Protein AF-A0A377ZRN8-F1 (afdb_monomer_lite)

Radius of gyration: 25.25 Å; chains: 1; bounding box: 41×47×65 Å

InterPro domains:
  IPR009003 Peptidase S1, PA clan [SSF50494] (31-81)

Secondary structure (DSSP, 8-state):
-HHHHHHHHHHHHTGGGG---------HHHHHHHTTT-------S-TTSTTGGGEEEEE-TT--EEEEEEEETTEEE--TTT-

Sequence (83 aa):
MRRDVLLLLCSFYLLPLGAHADDSGLSAKDIKTLFFGHDDRKAVNRPEESPWDAIGQLETASGNLCTATLISPHLALTAATVC

Foldseek 3Di:
DVVVVVVVVVVVVPPCPPPDDPPPDQDPVNVCVVVVNDDPDDDDPCCCDPPNVQKDWDADPVGQIFIWGNPDPPDIDGDPPRD

pLDDT: mean 82.71, std 13.39, range [56.56, 98.0]

Structure (mmCIF, N/CA/C/O backbone):
data_AF-A0A377ZRN8-F1
#
_entry.id   AF-A0A377ZRN8-F1
#
loop_
_atom_site.group_PDB
_atom_site.id
_atom_site.type_symbol
_atom_site.label_atom_id
_atom_site.label_alt_id
_atom_site.label_comp_id
_atom_site.label_asym_id
_atom_site.label_entity_id
_atom_site.label_seq_id
_atom_site.pdbx_PDB_ins_code
_atom_site.Cartn_x
_atom_site.Cartn_y
_atom_site.Cartn_z
_atom_site.occupancy
_atom_site.B_iso_or_equiv
_atom_site.auth_seq_id
_atom_site.auth_comp_id
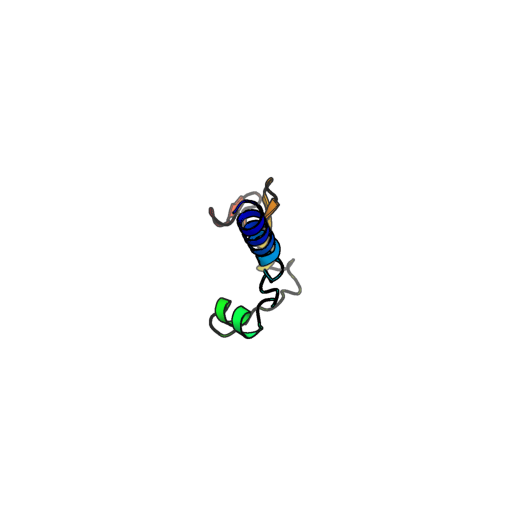_atom_site.auth_asym_id
_atom_site.auth_atom_id
_atom_site.pdbx_PDB_model_num
ATOM 1 N N . MET A 1 1 ? 23.648 37.809 48.522 1.00 61.06 1 MET A N 1
ATOM 2 C CA . MET A 1 1 ? 22.707 36.678 48.706 1.00 61.06 1 MET A CA 1
ATOM 3 C C . MET A 1 1 ? 21.511 36.761 47.751 1.00 61.06 1 MET A C 1
ATOM 5 O O . MET A 1 1 ? 21.483 35.992 46.807 1.00 61.06 1 MET A O 1
ATOM 9 N N . ARG A 1 2 ? 20.547 37.690 47.901 1.00 75.31 2 ARG A N 1
ATOM 10 C CA . ARG A 1 2 ? 19.352 37.758 47.014 1.00 75.31 2 ARG A CA 1
ATOM 11 C C . ARG A 1 2 ? 19.662 38.140 45.556 1.00 75.31 2 ARG A C 1
ATOM 13 O O . ARG A 1 2 ? 19.012 37.644 44.645 1.00 75.31 2 ARG A O 1
ATOM 20 N N . ARG A 1 3 ? 20.655 39.009 45.340 1.00 74.56 3 ARG A N 1
ATOM 21 C CA . ARG A 1 3 ? 21.074 39.471 44.004 1.00 74.56 3 ARG A CA 1
ATOM 22 C C . ARG A 1 3 ? 21.810 38.384 43.220 1.00 74.56 3 ARG A C 1
ATOM 24 O O . ARG A 1 3 ? 21.552 38.213 42.039 1.00 74.56 3 ARG A O 1
ATOM 31 N N . ASP A 1 4 ? 22.660 37.623 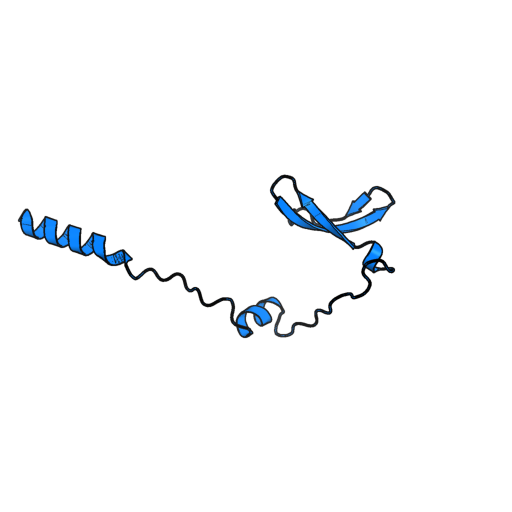43.902 1.00 75.31 4 ASP A N 1
ATOM 32 C CA . ASP A 1 4 ? 23.460 36.553 43.293 1.00 75.31 4 ASP A CA 1
ATOM 33 C C . ASP A 1 4 ? 22.567 35.382 42.859 1.00 75.31 4 ASP A C 1
ATOM 35 O O . ASP A 1 4 ? 22.733 34.845 41.769 1.00 75.31 4 ASP A O 1
ATOM 39 N N . VAL A 1 5 ? 21.540 35.070 43.660 1.00 78.62 5 VAL A N 1
ATOM 40 C CA . VAL A 1 5 ? 20.494 34.096 43.307 1.00 78.62 5 VAL A CA 1
ATOM 41 C C . VAL A 1 5 ? 19.687 34.558 42.088 1.00 78.62 5 VAL A C 1
ATOM 43 O O . VAL A 1 5 ? 19.395 33.751 41.211 1.00 78.62 5 VAL A O 1
ATOM 46 N N . LEU A 1 6 ? 19.363 35.853 41.990 1.00 78.56 6 LEU A N 1
ATOM 47 C CA . LEU A 1 6 ? 18.634 36.398 40.839 1.00 78.56 6 LEU A CA 1
ATOM 48 C C . LEU A 1 6 ? 19.458 36.320 39.544 1.00 78.56 6 LEU A C 1
ATOM 50 O O . LEU A 1 6 ? 18.923 35.984 38.493 1.00 78.56 6 LEU A O 1
ATOM 54 N N . LEU A 1 7 ? 20.760 36.609 39.631 1.00 78.00 7 LEU A N 1
ATOM 55 C CA . LEU A 1 7 ? 21.677 36.540 38.493 1.00 78.00 7 LEU A CA 1
ATOM 56 C C . LEU A 1 7 ? 21.864 35.097 38.010 1.00 78.00 7 LEU A C 1
ATOM 58 O O . LEU A 1 7 ? 21.808 34.857 36.806 1.00 78.00 7 LEU A O 1
ATOM 62 N N . LEU A 1 8 ? 21.990 34.142 38.938 1.00 78.62 8 LEU A N 1
ATOM 63 C CA . LEU A 1 8 ? 22.033 32.709 38.631 1.00 78.62 8 LEU A CA 1
ATOM 64 C C . LEU A 1 8 ? 20.754 32.243 37.927 1.00 78.62 8 LEU A C 1
ATOM 66 O O . LEU A 1 8 ? 20.824 31.602 36.881 1.00 78.62 8 LEU A O 1
ATOM 70 N N . LEU A 1 9 ? 19.582 32.617 38.440 1.00 77.56 9 LEU A N 1
ATOM 71 C CA . LEU A 1 9 ? 18.311 32.253 37.812 1.00 77.56 9 LEU A CA 1
ATOM 72 C C . LEU A 1 9 ? 18.193 32.846 36.401 1.00 77.56 9 LEU A C 1
ATOM 74 O O . LEU A 1 9 ? 17.902 32.107 35.466 1.00 77.56 9 LEU A O 1
ATOM 78 N N . CYS A 1 10 ? 18.502 34.133 36.208 1.00 71.75 10 CYS A N 1
ATOM 79 C CA . CYS A 1 10 ? 18.481 34.752 34.878 1.00 71.75 10 CYS A CA 1
ATOM 80 C C . CYS A 1 10 ? 19.450 34.081 33.893 1.00 71.75 10 CYS A C 1
ATOM 82 O O . CYS A 1 10 ? 19.095 33.902 32.730 1.00 71.75 10 CYS A O 1
ATOM 84 N N . SER A 1 11 ? 20.639 33.662 34.341 1.00 71.69 11 SER A N 1
ATOM 85 C CA . SER A 1 11 ? 21.569 32.913 33.486 1.00 71.69 11 SER A CA 1
ATOM 86 C C . SER A 1 11 ? 21.035 31.536 33.078 1.00 71.69 11 SER A C 1
ATOM 88 O O . SER A 1 11 ? 21.218 31.138 31.931 1.00 71.69 11 SER A O 1
ATOM 90 N N . PHE A 1 12 ? 20.307 30.846 33.964 1.00 70.94 12 PHE A N 1
ATOM 91 C CA . PHE A 1 12 ? 19.670 29.557 33.665 1.00 70.94 12 PHE A CA 1
ATOM 92 C C . PHE A 1 12 ? 18.475 29.681 32.710 1.00 70.94 12 PHE A C 1
ATOM 94 O O . PHE A 1 12 ? 18.255 28.790 31.895 1.00 70.94 12 PHE A O 1
ATOM 101 N N . TYR A 1 13 ? 17.742 30.796 32.746 1.00 67.44 13 TYR A N 1
ATOM 102 C CA . TYR A 1 13 ? 16.632 31.054 31.818 1.00 67.44 13 TYR A CA 1
ATOM 103 C C . TYR A 1 13 ? 17.077 31.448 30.399 1.00 67.44 13 TYR A C 1
ATOM 105 O O . TYR A 1 13 ? 16.298 31.297 29.463 1.00 67.44 13 TYR A O 1
ATOM 113 N N . LEU A 1 14 ? 18.315 31.922 30.219 1.00 63.81 14 LEU A N 1
ATOM 114 C CA . LEU A 1 14 ? 18.879 32.283 28.907 1.00 63.81 14 LEU A CA 1
ATOM 115 C C . LEU A 1 14 ? 19.593 31.114 28.203 1.00 63.81 14 LEU A C 1
ATOM 117 O O . LEU A 1 14 ? 19.965 31.231 27.037 1.00 63.81 14 LEU A O 1
ATOM 121 N N . LEU A 1 15 ? 19.753 29.975 28.883 1.00 63.47 15 LEU A N 1
ATOM 122 C CA . LEU A 1 15 ? 20.412 28.778 28.359 1.00 63.47 15 LEU A CA 1
ATOM 123 C C . LEU A 1 15 ? 19.691 28.038 27.205 1.00 63.47 15 LEU A C 1
ATOM 125 O O . LEU A 1 15 ? 20.405 27.387 26.443 1.00 63.47 15 LEU A O 1
A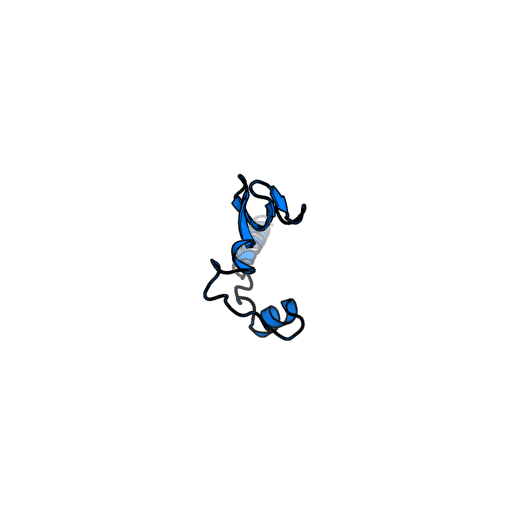TOM 129 N N . PRO A 1 16 ? 18.359 28.111 26.972 1.00 65.94 16 PRO A N 1
ATOM 130 C CA . PRO A 1 16 ? 17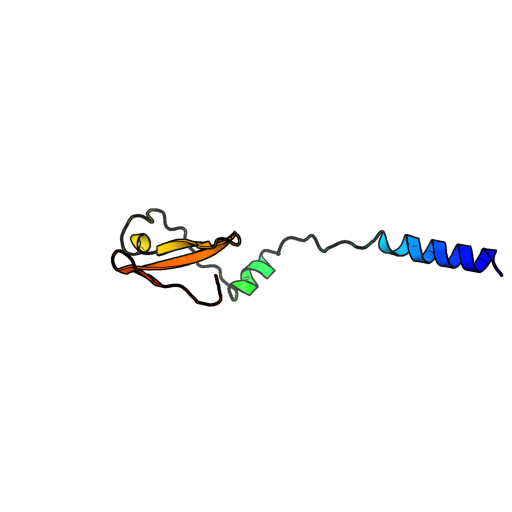.747 27.333 25.894 1.00 65.94 16 PRO A CA 1
ATOM 131 C C . PRO A 1 16 ? 17.841 27.999 24.509 1.00 65.94 16 PRO A C 1
ATOM 133 O O . PRO A 1 16 ? 17.292 27.465 23.551 1.00 65.94 16 PRO A O 1
ATOM 136 N N . LEU A 1 17 ? 18.551 29.128 24.354 1.00 60.28 17 LEU A N 1
ATOM 137 C CA . LEU A 1 17 ? 18.647 29.837 23.065 1.00 60.28 17 LEU A CA 1
ATOM 138 C C . LEU A 1 17 ? 19.379 29.051 21.957 1.00 60.28 17 LEU A C 1
ATOM 140 O O . LEU A 1 17 ? 19.329 29.452 20.800 1.00 60.28 17 LEU A O 1
ATOM 144 N N . GLY A 1 18 ? 20.049 27.948 22.305 1.00 60.28 18 GLY A N 1
ATOM 145 C CA . GLY A 1 18 ? 20.773 27.073 21.377 1.00 60.28 18 GLY A CA 1
ATOM 146 C C . GLY A 1 18 ? 20.107 25.720 21.118 1.00 60.28 18 GLY A C 1
ATOM 147 O O . GLY A 1 18 ? 20.786 24.808 20.650 1.00 60.28 18 GLY A O 1
ATOM 148 N N . ALA A 1 19 ? 18.821 25.545 21.446 1.00 62.31 19 ALA A N 1
ATOM 149 C CA . ALA A 1 19 ? 18.083 24.341 21.068 1.00 62.31 19 ALA A CA 1
ATOM 150 C C . ALA A 1 19 ? 17.804 24.354 19.554 1.00 62.31 19 ALA A C 1
ATOM 152 O O . ALA A 1 19 ? 16.724 24.725 19.100 1.00 62.31 19 ALA A O 1
ATOM 153 N N . HIS A 1 20 ? 18.805 23.973 18.767 1.00 59.41 20 HIS A N 1
ATOM 154 C CA . HIS A 1 20 ? 18.617 23.636 17.366 1.00 59.41 20 HIS A CA 1
ATOM 155 C C . HIS A 1 20 ? 17.974 22.248 17.300 1.00 59.41 20 HIS A C 1
ATOM 157 O O . HIS A 1 20 ? 18.568 21.265 17.740 1.00 59.41 20 HIS A O 1
ATOM 163 N N . ALA A 1 21 ? 16.752 22.161 16.770 1.00 60.53 21 ALA A N 1
ATOM 164 C CA . ALA A 1 21 ? 16.311 20.910 16.170 1.00 60.53 21 ALA A CA 1
ATOM 165 C C . ALA A 1 21 ? 17.260 20.632 14.998 1.00 60.53 21 ALA A C 1
ATOM 167 O O . ALA A 1 21 ? 17.588 21.558 14.251 1.00 60.53 21 ALA A O 1
ATOM 168 N N . ASP A 1 22 ? 17.750 19.401 14.883 1.00 58.91 22 ASP A N 1
ATOM 169 C CA . ASP A 1 22 ? 18.563 18.981 13.746 1.00 58.91 22 ASP A CA 1
ATOM 170 C C . ASP A 1 22 ? 17.662 18.995 12.500 1.00 58.91 22 ASP A C 1
ATOM 172 O O . ASP A 1 22 ? 16.982 18.025 12.184 1.00 58.91 22 ASP A O 1
ATOM 176 N N . ASP A 1 23 ? 17.572 20.162 11.858 1.00 56.56 23 ASP A N 1
ATOM 177 C CA . ASP A 1 23 ? 16.811 20.431 10.630 1.00 56.56 23 ASP A CA 1
ATOM 178 C C . ASP A 1 23 ? 17.581 19.952 9.387 1.00 56.56 23 ASP A C 1
ATOM 180 O O . ASP A 1 23 ? 17.325 20.359 8.252 1.00 56.56 23 ASP A O 1
ATOM 184 N N . SER A 1 24 ? 18.576 19.081 9.582 1.00 61.09 24 SER A N 1
ATOM 185 C CA . SER A 1 24 ? 19.163 18.346 8.478 1.00 61.09 24 SER A CA 1
ATOM 186 C C . SER A 1 24 ? 18.137 17.311 8.021 1.00 61.09 24 SER A C 1
ATOM 188 O O . SER A 1 24 ? 18.059 16.190 8.520 1.00 61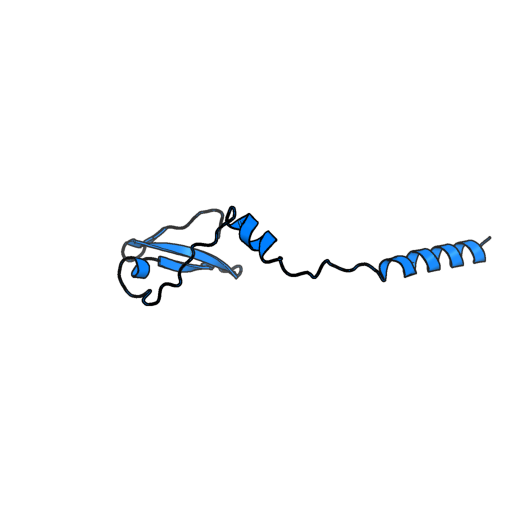.09 24 SER A O 1
ATOM 190 N N . GLY A 1 25 ? 17.282 17.719 7.077 1.00 65.00 25 GLY A N 1
ATOM 191 C CA . GLY A 1 25 ? 16.405 16.800 6.360 1.00 65.00 25 GLY A CA 1
ATOM 192 C C . GLY A 1 25 ? 17.182 15.537 5.985 1.00 65.00 25 GLY A C 1
ATOM 193 O O . GLY A 1 25 ? 18.351 15.633 5.604 1.00 65.00 25 GLY A O 1
ATOM 194 N N . LEU A 1 26 ? 16.545 14.372 6.161 1.00 66.62 26 LEU A N 1
ATOM 195 C CA . LEU A 1 26 ? 17.183 13.055 6.059 1.00 66.62 26 LEU A CA 1
ATOM 196 C C . LEU A 1 26 ? 18.203 13.031 4.917 1.00 66.62 26 LEU A C 1
ATOM 198 O O . LEU A 1 26 ? 17.845 13.228 3.751 1.00 66.62 26 LEU A O 1
ATOM 202 N N . SER A 1 27 ? 19.475 12.794 5.246 1.00 73.38 27 SER A N 1
ATOM 203 C CA . SER A 1 27 ? 20.517 12.690 4.231 1.00 73.38 27 SER A CA 1
ATOM 204 C C . SER A 1 27 ? 20.127 11.603 3.231 1.00 73.38 27 SER A C 1
ATOM 206 O O . SER A 1 27 ? 19.480 10.617 3.586 1.00 73.38 27 SER A O 1
ATOM 208 N N . ALA A 1 28 ? 20.582 11.700 1.980 1.00 69.00 28 ALA A N 1
ATOM 209 C CA . ALA A 1 28 ? 20.390 10.626 1.001 1.00 69.00 28 ALA A CA 1
ATOM 210 C C . ALA A 1 28 ? 20.866 9.254 1.533 1.00 69.00 28 ALA A C 1
ATOM 212 O O . ALA A 1 28 ? 20.358 8.210 1.124 1.00 69.00 28 ALA A O 1
ATOM 213 N N . LYS A 1 29 ? 21.825 9.250 2.470 1.00 68.81 29 LYS A N 1
ATOM 214 C CA . LYS A 1 29 ? 22.284 8.063 3.201 1.00 68.81 29 LYS A CA 1
ATOM 215 C C . LYS A 1 29 ? 21.249 7.537 4.209 1.00 68.81 29 LYS A C 1
ATOM 217 O O . LYS A 1 29 ? 21.054 6.324 4.296 1.00 68.81 29 LYS A O 1
ATOM 222 N N . ASP A 1 30 ? 20.576 8.424 4.932 1.00 69.62 30 ASP A N 1
ATOM 223 C CA . ASP A 1 30 ? 19.550 8.072 5.921 1.00 69.62 30 ASP A CA 1
ATOM 224 C C . ASP A 1 30 ? 18.293 7.549 5.220 1.00 69.62 30 ASP A C 1
ATOM 226 O O . ASP A 1 30 ? 17.748 6.518 5.606 1.00 69.62 30 ASP A O 1
ATOM 230 N N . ILE A 1 31 ? 17.922 8.168 4.093 1.00 68.19 31 ILE A N 1
ATOM 231 C CA . ILE A 1 31 ? 16.848 7.693 3.212 1.00 68.19 31 ILE A CA 1
ATOM 232 C C . ILE A 1 31 ? 17.156 6.278 2.705 1.00 68.19 31 ILE A C 1
ATOM 234 O O . ILE A 1 31 ? 16.322 5.386 2.813 1.00 68.19 31 ILE A O 1
ATOM 238 N N . LYS A 1 32 ? 18.373 6.025 2.206 1.00 71.88 32 LYS A N 1
ATOM 239 C CA . LYS A 1 32 ? 18.768 4.683 1.742 1.00 71.88 32 LYS A CA 1
ATOM 240 C C . LYS A 1 32 ? 18.803 3.642 2.856 1.00 71.88 32 LYS A C 1
ATOM 242 O O . LYS A 1 32 ? 18.571 2.474 2.569 1.00 71.88 32 LYS A O 1
ATOM 247 N N . THR A 1 33 ? 19.064 4.030 4.104 1.00 73.69 33 THR A N 1
ATOM 248 C CA . THR A 1 33 ? 19.029 3.097 5.244 1.00 73.69 33 THR A CA 1
ATOM 249 C C . THR A 1 33 ? 17.619 2.535 5.451 1.00 73.69 33 THR A C 1
ATOM 251 O O . THR A 1 33 ? 17.479 1.336 5.681 1.00 73.69 33 THR A O 1
ATOM 254 N N . LEU A 1 34 ? 16.576 3.354 5.262 1.00 78.94 34 LEU A N 1
ATOM 255 C CA . LEU A 1 34 ? 15.175 2.906 5.299 1.00 78.94 34 LEU A CA 1
ATOM 256 C C . LEU A 1 34 ? 14.834 1.917 4.173 1.00 78.94 34 LEU A C 1
ATOM 258 O O . LEU A 1 34 ? 13.940 1.091 4.324 1.00 78.94 34 LEU A O 1
ATOM 262 N N . PHE A 1 35 ? 15.572 1.981 3.065 1.00 83.38 35 PHE A N 1
ATOM 263 C CA . PHE A 1 35 ? 15.435 1.089 1.914 1.00 83.38 35 PHE A CA 1
ATOM 264 C C . PHE A 1 35 ? 16.528 0.006 1.865 1.00 83.38 35 PHE A C 1
ATOM 266 O O . PHE A 1 35 ? 16.825 -0.533 0.804 1.00 83.38 35 PHE A O 1
ATOM 273 N N . PHE A 1 36 ? 17.165 -0.319 2.998 1.00 86.12 36 PHE A N 1
ATOM 274 C CA . PHE A 1 36 ? 18.185 -1.378 3.093 1.00 86.12 36 PHE A CA 1
ATOM 275 C C . PHE A 1 36 ? 19.381 -1.212 2.129 1.00 86.12 36 PHE A C 1
ATOM 277 O O . PHE A 1 36 ? 20.012 -2.185 1.722 1.00 86.12 36 PHE A O 1
ATOM 284 N N . GLY A 1 37 ? 19.722 0.031 1.776 1.00 84.75 37 GLY A N 1
ATOM 285 C CA . GLY A 1 37 ? 20.871 0.387 0.939 1.00 84.75 37 GLY A CA 1
ATOM 286 C C . GLY A 1 37 ? 20.545 0.707 -0.524 1.00 84.75 37 GLY A C 1
ATOM 287 O O . GLY A 1 37 ? 21.373 1.343 -1.182 1.00 84.75 37 GLY A O 1
ATOM 288 N N . HIS A 1 38 ? 19.352 0.360 -1.023 1.00 84.81 38 HIS A N 1
ATOM 289 C CA . HIS A 1 38 ? 18.957 0.556 -2.426 1.00 84.81 38 HIS A CA 1
ATOM 290 C C . HIS A 1 38 ? 17.480 0.959 -2.555 1.00 84.81 38 HIS A C 1
ATOM 292 O O . HIS A 1 38 ? 16.612 0.327 -1.971 1.00 84.81 38 HIS A O 1
ATOM 298 N N . ASP A 1 39 ? 17.187 2.007 -3.331 1.00 87.00 39 ASP A N 1
ATOM 299 C CA . ASP A 1 39 ? 15.814 2.438 -3.631 1.00 87.00 39 ASP A CA 1
ATOM 300 C C . ASP A 1 39 ? 15.466 2.073 -5.079 1.00 87.00 39 ASP A C 1
ATOM 302 O O . ASP A 1 39 ? 15.869 2.763 -6.015 1.00 87.00 39 ASP A O 1
ATOM 306 N N . ASP A 1 40 ? 14.737 0.970 -5.247 1.00 88.50 40 ASP A N 1
ATOM 307 C CA . ASP A 1 40 ? 14.326 0.439 -6.553 1.00 88.50 40 ASP A CA 1
ATOM 308 C C . ASP A 1 40 ? 12.906 0.866 -6.956 1.00 88.50 40 ASP A C 1
ATOM 310 O O . ASP A 1 40 ? 12.326 0.324 -7.906 1.00 88.50 40 ASP A O 1
ATOM 314 N N . ARG A 1 41 ? 12.302 1.821 -6.236 1.00 90.62 41 ARG A N 1
ATOM 315 C CA . ARG A 1 41 ? 10.941 2.277 -6.530 1.00 90.62 41 ARG A CA 1
ATOM 316 C C . ARG A 1 41 ? 10.875 2.892 -7.924 1.00 90.62 41 ARG A C 1
ATOM 318 O O . ARG A 1 41 ? 11.712 3.697 -8.327 1.00 90.62 41 ARG A O 1
ATOM 325 N N . LYS A 1 42 ? 9.817 2.544 -8.653 1.00 93.06 42 LYS A N 1
ATOM 326 C CA . LYS A 1 42 ? 9.502 3.102 -9.969 1.00 93.06 42 LYS A CA 1
ATOM 327 C C . LYS A 1 42 ? 8.105 3.687 -9.931 1.00 93.06 42 LYS A C 1
ATOM 329 O O . LYS A 1 42 ? 7.176 3.033 -9.464 1.00 93.06 42 LYS A O 1
ATOM 334 N N . ALA A 1 43 ? 7.967 4.911 -10.431 1.00 94.88 43 ALA A N 1
ATOM 335 C CA . ALA A 1 43 ? 6.658 5.511 -10.617 1.00 94.88 43 ALA A CA 1
ATOM 336 C C . ALA A 1 43 ? 5.859 4.701 -11.650 1.00 94.88 43 ALA A C 1
ATOM 338 O O . ALA A 1 43 ? 6.384 4.317 -12.698 1.00 94.88 43 ALA A O 1
ATOM 339 N N . VAL A 1 44 ? 4.590 4.447 -11.341 1.00 95.88 44 VAL A N 1
ATOM 340 C CA . VAL A 1 44 ? 3.653 3.802 -12.260 1.00 95.88 44 VAL A CA 1
ATOM 341 C C . VAL A 1 44 ? 3.021 4.893 -13.118 1.00 95.88 44 VAL A C 1
ATOM 343 O O . VAL A 1 44 ? 2.272 5.723 -12.616 1.00 95.88 44 VAL A O 1
ATOM 346 N N . ASN A 1 45 ? 3.332 4.901 -14.415 1.00 96.94 45 ASN A N 1
ATOM 347 C CA . ASN A 1 45 ? 2.846 5.938 -15.335 1.00 96.94 45 ASN A CA 1
ATOM 348 C C . ASN A 1 45 ? 1.364 5.782 -15.706 1.00 96.94 45 ASN A C 1
ATOM 350 O O . ASN A 1 45 ? 0.749 6.750 -16.140 1.00 96.94 45 ASN A O 1
ATOM 354 N N . ARG A 1 46 ? 0.823 4.564 -15.589 1.00 97.00 46 ARG A N 1
ATOM 355 C CA . ARG A 1 46 ? -0.544 4.200 -15.988 1.00 97.00 46 ARG A CA 1
ATOM 356 C C . ARG A 1 46 ? -1.235 3.424 -14.863 1.00 97.00 46 ARG A C 1
ATOM 358 O O . ARG A 1 46 ? -1.339 2.200 -14.943 1.00 97.00 46 ARG A O 1
ATOM 365 N N . PRO A 1 47 ? -1.589 4.095 -13.751 1.00 96.31 47 PRO A N 1
ATOM 366 C CA . PRO A 1 47 ? -2.200 3.443 -12.595 1.00 96.31 47 PRO A CA 1
ATOM 367 C C . PRO A 1 47 ? -3.621 2.933 -12.873 1.00 96.31 47 PRO A C 1
ATOM 369 O O . PRO A 1 47 ? -4.131 2.129 -12.109 1.00 96.31 47 PRO A O 1
ATOM 372 N N . GLU A 1 48 ? -4.258 3.377 -13.957 1.00 96.38 48 GLU A N 1
ATOM 373 C CA . GLU A 1 48 ? -5.572 2.919 -14.410 1.00 96.38 48 GLU A CA 1
ATOM 374 C C . GLU A 1 48 ? -5.551 1.554 -15.113 1.00 96.38 48 GLU A C 1
ATOM 376 O O . GLU A 1 48 ? -6.610 1.020 -15.436 1.00 96.38 48 GLU A O 1
ATOM 381 N N . GLU A 1 49 ? -4.367 1.003 -15.398 1.00 98.00 49 GLU A N 1
ATOM 382 C CA . GLU A 1 49 ? -4.219 -0.299 -16.045 1.00 98.00 49 GLU A CA 1
ATOM 383 C C . GLU A 1 49 ? -3.942 -1.411 -15.037 1.00 98.00 49 GLU A C 1
ATOM 385 O O . GLU A 1 49 ? -3.214 -1.235 -14.059 1.00 98.00 49 GLU A O 1
ATOM 390 N N . SER A 1 50 ? -4.458 -2.604 -15.330 1.00 96.06 50 SER A N 1
ATOM 391 C CA . SER A 1 50 ? -4.164 -3.800 -14.547 1.00 96.06 50 SER A CA 1
ATOM 392 C C . SER A 1 50 ? -2.654 -4.090 -14.493 1.00 96.06 50 SER A C 1
ATOM 394 O O . SER A 1 50 ? -1.982 -4.011 -15.527 1.00 96.06 50 SER A O 1
ATOM 396 N N . PRO A 1 51 ? -2.089 -4.446 -13.320 1.00 95.44 51 PRO A N 1
ATOM 397 C CA . PRO A 1 51 ? -2.765 -4.723 -12.042 1.00 95.44 51 PRO A CA 1
ATOM 398 C C . PRO A 1 51 ? -2.903 -3.508 -11.104 1.00 95.44 51 PRO A C 1
ATOM 400 O O . PRO A 1 51 ? -3.309 -3.664 -9.953 1.00 95.44 51 PRO A O 1
ATOM 403 N N . TRP A 1 52 ? -2.488 -2.320 -11.543 1.00 97.56 52 TRP A N 1
ATOM 404 C CA . TRP A 1 52 ? -2.423 -1.118 -10.708 1.00 97.56 52 TRP A CA 1
ATOM 405 C C . TRP A 1 52 ? -3.797 -0.511 -10.442 1.00 97.56 52 TRP A C 1
ATOM 407 O O . TRP A 1 52 ? -3.989 0.099 -9.395 1.00 97.56 52 TRP A O 1
ATOM 417 N N . ASP A 1 53 ? -4.748 -0.760 -11.340 1.00 96.94 53 ASP A N 1
ATOM 418 C CA . ASP A 1 53 ? -6.148 -0.340 -11.248 1.00 96.94 53 ASP A CA 1
ATOM 419 C C . ASP A 1 53 ? -6.868 -0.824 -9.978 1.00 96.94 53 ASP A C 1
ATOM 421 O O . ASP A 1 53 ? -7.847 -0.217 -9.543 1.00 96.94 53 ASP A O 1
ATOM 425 N N . ALA A 1 54 ? -6.363 -1.885 -9.346 1.00 97.44 54 ALA A N 1
ATOM 426 C CA . ALA A 1 54 ? -6.861 -2.396 -8.076 1.00 97.44 54 ALA A CA 1
ATOM 427 C C . ALA A 1 54 ? -6.227 -1.732 -6.838 1.00 97.44 54 ALA A C 1
ATOM 429 O O . ALA A 1 54 ? -6.662 -2.014 -5.723 1.00 97.44 54 ALA A O 1
ATOM 430 N N . ILE A 1 55 ? -5.193 -0.896 -6.973 1.00 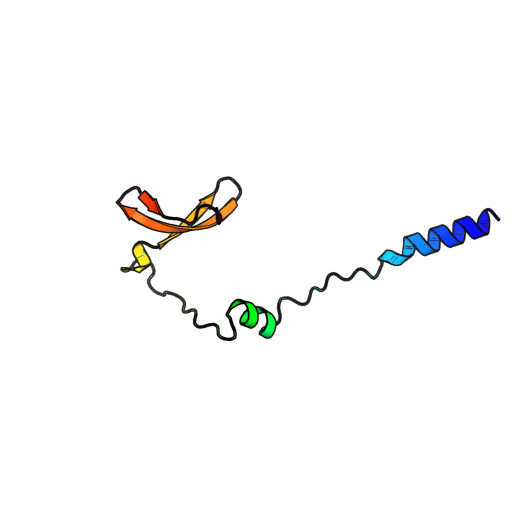97.19 55 ILE A N 1
ATOM 431 C CA . ILE A 1 55 ? -4.436 -0.326 -5.847 1.00 97.19 55 ILE A CA 1
ATOM 432 C C . ILE A 1 55 ? -4.755 1.163 -5.717 1.00 97.19 55 ILE A C 1
ATOM 434 O O . ILE A 1 55 ? -4.572 1.934 -6.654 1.00 97.19 55 ILE A O 1
ATOM 438 N N . GLY A 1 56 ? -5.187 1.590 -4.530 1.00 94.62 56 GLY A N 1
ATOM 439 C CA . GLY A 1 56 ? -5.583 2.975 -4.284 1.00 94.62 56 GLY A CA 1
ATOM 440 C C . GLY A 1 56 ? -5.181 3.503 -2.913 1.00 94.62 56 GLY A C 1
ATOM 441 O O . GLY A 1 56 ? -4.744 2.759 -2.031 1.00 94.62 56 GLY A O 1
ATOM 442 N N . GLN A 1 57 ? -5.346 4.814 -2.748 1.00 94.81 57 GLN A N 1
ATOM 443 C CA . GLN A 1 57 ? -5.180 5.502 -1.472 1.00 94.81 57 GLN A CA 1
ATOM 444 C C . GLN A 1 57 ? -6.473 5.413 -0.653 1.00 94.81 57 GLN A C 1
ATOM 446 O O . GLN A 1 57 ? -7.565 5.623 -1.179 1.00 94.81 57 GLN A O 1
ATOM 451 N N . LEU A 1 58 ? -6.337 5.134 0.640 1.00 93.00 58 LEU A N 1
ATOM 452 C CA . LEU A 1 58 ? -7.408 5.192 1.629 1.00 93.00 58 LEU A CA 1
ATOM 453 C C . LEU A 1 58 ? -7.107 6.338 2.592 1.00 93.00 58 LEU A C 1
ATOM 455 O O . LEU A 1 58 ? -6.005 6.409 3.131 1.00 93.00 58 LEU A O 1
ATOM 459 N N . GLU A 1 59 ? -8.084 7.213 2.810 1.00 94.00 59 GLU A N 1
ATOM 460 C CA . GLU A 1 59 ? -8.009 8.297 3.790 1.00 94.00 59 GLU A CA 1
ATOM 461 C C . GLU A 1 59 ? -9.010 8.044 4.920 1.00 94.00 59 GLU A C 1
ATOM 463 O O . GLU A 1 59 ? -10.193 7.796 4.671 1.00 94.00 59 GLU A O 1
ATOM 468 N N . THR A 1 60 ? -8.538 8.062 6.167 1.00 90.75 60 THR A N 1
ATOM 469 C CA . THR A 1 60 ? -9.409 7.918 7.341 1.00 90.75 60 THR A CA 1
ATOM 470 C C . THR A 1 60 ? -9.989 9.263 7.766 1.00 90.75 60 THR A C 1
ATOM 472 O O . THR A 1 60 ? -9.459 10.326 7.453 1.00 90.75 60 THR A O 1
ATOM 475 N N . ALA A 1 61 ? -11.048 9.236 8.577 1.00 93.00 61 ALA A N 1
ATOM 476 C CA . ALA A 1 61 ? -11.629 10.456 9.143 1.00 93.00 61 ALA A CA 1
ATOM 477 C C . ALA A 1 61 ? -10.653 11.247 10.041 1.00 93.00 61 ALA A C 1
ATOM 479 O O . ALA A 1 61 ? -10.853 12.440 10.254 1.00 93.00 61 ALA A O 1
ATOM 480 N N . SER A 1 62 ? -9.607 10.600 10.571 1.00 91.25 62 SER A N 1
ATOM 481 C CA . SER A 1 62 ? -8.541 11.260 11.334 1.00 91.25 62 SER A CA 1
ATOM 482 C C . SER A 1 62 ? -7.430 11.841 10.452 1.00 91.25 62 SER A C 1
ATOM 484 O O . SER A 1 62 ? -6.492 12.423 10.990 1.00 91.25 62 SER A O 1
ATOM 486 N N . GLY A 1 63 ? -7.520 11.690 9.125 1.00 90.88 63 GLY A N 1
ATOM 487 C CA . GLY A 1 63 ? -6.539 12.186 8.159 1.00 90.88 63 GLY A CA 1
ATOM 488 C C . GLY A 1 63 ? -5.355 11.248 7.906 1.00 90.88 63 GLY A C 1
ATOM 489 O O . GLY A 1 63 ? -4.347 11.688 7.357 1.00 90.88 63 GLY A O 1
ATOM 490 N N . ASN A 1 64 ? -5.438 9.970 8.299 1.00 90.31 64 ASN A N 1
ATOM 491 C CA . ASN A 1 64 ? -4.383 9.005 7.977 1.00 90.31 64 ASN A CA 1
ATOM 492 C C . ASN A 1 64 ? -4.496 8.599 6.507 1.00 90.31 64 ASN A C 1
ATOM 494 O O . ASN A 1 64 ? -5.580 8.222 6.058 1.00 90.31 64 ASN A O 1
ATOM 498 N N . LEU A 1 65 ? -3.373 8.634 5.786 1.00 94.12 65 LEU A N 1
ATOM 499 C CA . LEU A 1 65 ? -3.271 8.153 4.412 1.00 94.12 65 LEU A CA 1
ATOM 500 C C . LEU A 1 65 ? -2.599 6.783 4.376 1.00 94.12 65 LEU A C 1
ATOM 502 O O . LEU A 1 65 ? -1.462 6.621 4.817 1.00 94.12 65 LEU A O 1
ATOM 506 N N . CYS A 1 66 ? -3.296 5.818 3.791 1.00 94.25 66 CYS A N 1
ATOM 507 C CA . CYS A 1 66 ? -2.831 4.450 3.615 1.00 94.25 66 CYS A CA 1
ATOM 508 C C . CYS A 1 66 ? -2.986 3.988 2.168 1.00 94.25 66 CYS A C 1
ATOM 510 O O . CYS A 1 66 ? -3.637 4.635 1.349 1.00 94.25 66 CYS A O 1
ATOM 512 N N . THR A 1 67 ? -2.493 2.782 1.897 1.00 95.81 67 THR A N 1
ATOM 513 C CA . THR A 1 67 ? -2.791 2.034 0.673 1.00 95.81 67 THR A CA 1
ATOM 514 C C . THR A 1 67 ? -3.827 0.944 0.950 1.00 95.81 67 THR A C 1
ATOM 516 O O . THR A 1 67 ? -3.803 0.302 2.004 1.00 95.81 67 THR A O 1
ATOM 519 N N . ALA A 1 68 ? -4.715 0.694 -0.009 1.00 96.56 68 ALA A N 1
ATOM 520 C CA . ALA A 1 68 ? -5.633 -0.438 -0.002 1.00 96.56 68 ALA A CA 1
ATOM 521 C C . ALA A 1 68 ? -5.713 -1.094 -1.391 1.00 96.56 68 ALA A C 1
ATOM 523 O O . ALA A 1 68 ? -5.516 -0.432 -2.411 1.00 96.56 68 ALA A O 1
ATOM 524 N N . THR A 1 69 ? -6.017 -2.392 -1.427 1.00 97.44 69 THR A N 1
ATOM 525 C CA . THR A 1 69 ? -6.230 -3.157 -2.666 1.00 97.44 69 THR A CA 1
ATOM 526 C C . THR A 1 69 ? -7.694 -3.561 -2.789 1.00 97.44 69 THR A C 1
ATOM 528 O O . THR A 1 69 ? -8.224 -4.221 -1.897 1.00 97.44 69 THR A O 1
ATOM 531 N N . LEU A 1 70 ? -8.352 -3.208 -3.889 1.00 97.38 70 LEU A N 1
ATOM 532 C CA . LEU A 1 70 ? -9.708 -3.632 -4.217 1.00 97.38 70 LEU A CA 1
ATOM 533 C C . LEU A 1 70 ? -9.708 -5.121 -4.601 1.00 97.38 70 LEU A C 1
ATOM 535 O O . LEU A 1 70 ? -9.132 -5.509 -5.612 1.00 97.38 70 LEU A O 1
ATOM 539 N N . ILE A 1 71 ? -10.350 -5.962 -3.788 1.00 97.44 71 ILE A N 1
ATOM 540 C CA . ILE A 1 71 ? -10.411 -7.425 -3.985 1.00 97.44 71 ILE A CA 1
ATOM 541 C C . ILE A 1 71 ? -11.789 -7.915 -4.452 1.00 97.44 71 ILE A C 1
ATOM 543 O O . ILE A 1 71 ? -11.947 -9.070 -4.840 1.00 97.44 71 ILE A O 1
ATOM 547 N N . SER A 1 72 ? -12.803 -7.049 -4.408 1.00 97.12 72 SER A N 1
ATOM 548 C CA . SER A 1 72 ? -14.130 -7.256 -5.001 1.00 97.12 72 SER A CA 1
ATOM 549 C C . SER A 1 72 ? -14.784 -5.890 -5.263 1.00 97.12 72 SER A C 1
ATOM 551 O O . SER A 1 72 ? -14.283 -4.900 -4.729 1.00 97.12 72 SER A O 1
ATOM 553 N N . PRO A 1 73 ? -15.914 -5.797 -5.996 1.00 95.88 73 PRO A N 1
ATOM 554 C CA . PRO A 1 73 ? -16.531 -4.514 -6.360 1.00 95.88 73 PRO A CA 1
ATOM 555 C C . PRO A 1 73 ? -16.741 -3.520 -5.206 1.00 95.88 73 PRO A C 1
ATOM 557 O O . PRO A 1 73 ? -16.729 -2.312 -5.431 1.00 95.88 73 PRO A O 1
ATOM 560 N N . HIS A 1 74 ? -16.917 -4.011 -3.975 1.00 96.38 74 HIS A N 1
ATOM 561 C CA . HIS A 1 74 ? -17.160 -3.185 -2.787 1.00 96.38 74 HIS A CA 1
ATOM 562 C C . HIS A 1 74 ? -16.311 -3.598 -1.575 1.00 96.38 74 HIS A C 1
ATOM 564 O O . HIS A 1 74 ? -16.687 -3.322 -0.439 1.00 96.38 74 HIS A O 1
ATOM 570 N N . LEU A 1 75 ? -15.184 -4.286 -1.793 1.00 97.00 75 LEU A N 1
ATOM 571 C CA . LEU A 1 75 ? -14.305 -4.729 -0.708 1.00 97.00 75 LEU A CA 1
ATOM 572 C C . LEU A 1 75 ? -12.856 -4.386 -1.022 1.00 97.00 75 LEU A C 1
ATOM 574 O O . LEU A 1 75 ? -12.306 -4.883 -2.006 1.00 97.00 75 LEU A O 1
ATOM 578 N N . ALA A 1 76 ? -12.240 -3.598 -0.146 1.00 96.44 76 ALA A N 1
ATOM 579 C CA . ALA A 1 76 ? -10.819 -3.298 -0.183 1.00 96.44 76 ALA A CA 1
ATOM 580 C C . ALA A 1 76 ? -10.109 -3.905 1.033 1.00 96.44 76 ALA A C 1
ATOM 582 O O . ALA A 1 76 ? -10.636 -3.898 2.146 1.00 96.44 76 ALA A O 1
ATOM 583 N N . LEU A 1 77 ? -8.912 -4.438 0.807 1.00 96.44 77 LEU A N 1
ATOM 584 C CA . LEU A 1 77 ? -8.037 -5.002 1.823 1.00 96.44 77 LEU A CA 1
ATOM 585 C C . LEU A 1 77 ? -6.927 -4.001 2.158 1.00 96.44 77 LEU A C 1
ATOM 587 O O . LEU A 1 77 ? -6.291 -3.452 1.260 1.00 96.44 77 LEU A O 1
ATOM 591 N N . THR A 1 78 ? -6.675 -3.788 3.448 1.00 95.50 78 THR A N 1
ATOM 592 C CA . THR A 1 78 ? -5.578 -2.948 3.946 1.00 95.50 78 THR A CA 1
ATOM 593 C C . THR A 1 78 ? -4.990 -3.532 5.233 1.00 95.50 78 THR A C 1
ATOM 595 O O . THR A 1 78 ? -5.555 -4.454 5.827 1.00 95.50 78 THR A O 1
ATOM 598 N N . ALA A 1 79 ? -3.838 -3.016 5.656 1.00 93.19 79 ALA A N 1
ATOM 599 C CA . ALA A 1 79 ? -3.210 -3.393 6.914 1.00 93.19 79 ALA A CA 1
ATOM 600 C C . ALA A 1 79 ? -3.909 -2.696 8.091 1.00 93.19 79 ALA A C 1
ATOM 602 O O . ALA A 1 79 ? -4.069 -1.479 8.095 1.00 93.19 79 ALA A O 1
ATOM 603 N N . ALA A 1 80 ? -4.266 -3.461 9.124 1.00 82.44 80 ALA A N 1
ATOM 604 C CA . ALA A 1 80 ? -5.062 -2.967 10.251 1.00 82.44 80 ALA A CA 1
ATOM 605 C C . ALA A 1 80 ? -4.365 -1.912 11.134 1.00 82.44 80 ALA A C 1
ATOM 607 O O . ALA A 1 80 ? -5.029 -1.272 11.935 1.00 82.44 80 ALA A O 1
ATOM 608 N N . THR A 1 81 ? -3.042 -1.770 11.044 1.00 77.31 81 THR A N 1
ATOM 609 C CA . THR A 1 81 ? -2.243 -0.894 11.921 1.00 77.31 81 THR A CA 1
ATOM 610 C C . THR A 1 81 ? -1.733 0.367 11.231 1.00 77.31 81 THR A C 1
ATOM 612 O O . THR A 1 81 ? -1.043 1.161 11.862 1.00 77.31 81 THR A O 1
ATOM 615 N N . VAL A 1 82 ? -1.963 0.498 9.923 1.00 68.12 82 VAL A N 1
ATOM 616 C CA . VAL A 1 82 ? -1.429 1.602 9.103 1.00 68.12 82 VAL A CA 1
ATOM 617 C C . VAL A 1 82 ? -2.476 2.704 8.922 1.00 68.12 82 VAL A C 1
ATOM 619 O O . VAL A 1 82 ? -2.111 3.855 8.694 1.00 68.12 82 VAL A O 1
ATOM 622 N N . CYS A 1 83 ? -3.751 2.349 9.090 1.00 72.50 83 CYS A N 1
ATOM 623 C CA . CYS A 1 83 ? -4.892 3.250 9.144 1.00 72.50 83 CYS A CA 1
ATOM 624 C C . CYS A 1 83 ? -5.393 3.356 10.590 1.00 72.50 83 CYS A C 1
ATOM 626 O O . CYS A 1 83 ? -5.740 4.492 10.975 1.00 72.50 83 CYS A O 1
#

Organism: NCBI:txid72407